Protein AF-0000000069709239 (afdb_homodimer)

pLDDT: mean 91.33, std 9.81, range [44.91, 98.12]

InterPro domains:
  IPR036388 Winged helix-like DNA-binding domain superfamily [G3DSA:1.10.10.10] (1-74)
  IPR055547 Domain of unknown function DUF7123 [PF23438] (2-72)

Structure (mmCIF, N/CA/C/O backbone):
data_AF-0000000069709239-model_v1
#
loop_
_entity.id
_entity.type
_entity.pdbx_description
1 polymer 'DUF7123 domain-containing protein'
#
loop_
_atom_site.group_PDB
_atom_site.id
_atom_site.type_symbol
_atom_site.label_atom_id
_atom_site.label_alt_id
_atom_site.label_comp_id
_atom_site.label_asym_id
_atom_site.label_entity_id
_atom_site.label_seq_id
_atom_site.pdbx_PDB_in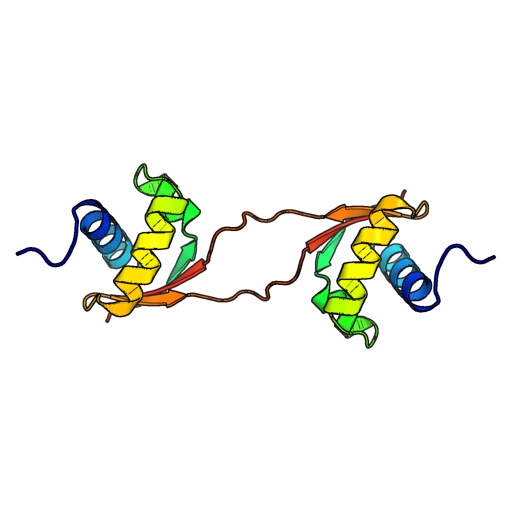s_code
_atom_site.Cartn_x
_atom_site.Cartn_y
_atom_site.Cartn_z
_atom_site.occupancy
_atom_site.B_iso_or_equiv
_atom_site.auth_seq_id
_atom_site.auth_comp_id
_atom_site.auth_asym_id
_atom_site.auth_atom_id
_atom_site.pdbx_PDB_model_num
ATOM 1 N N . MET A 1 1 ? -1.979 -36.344 -11.406 1 45.5 1 MET A N 1
ATOM 2 C CA . MET A 1 1 ? -2.635 -35.156 -11.977 1 45.5 1 MET A CA 1
ATOM 3 C C . MET A 1 1 ? -1.861 -33.906 -11.641 1 45.5 1 MET A C 1
ATOM 5 O O . MET A 1 1 ? -1.313 -33.781 -10.547 1 45.5 1 MET A O 1
ATOM 9 N N . SER A 1 2 ? -1.445 -33.062 -12.594 1 59.97 2 SER A N 1
ATOM 10 C CA . SER A 1 2 ? -0.446 -32.062 -12.289 1 59.97 2 SER A CA 1
ATOM 11 C C . SER A 1 2 ? -1.01 -30.984 -11.359 1 59.97 2 SER A C 1
ATOM 13 O O . SER A 1 2 ? -2.088 -30.438 -11.609 1 59.97 2 SER A O 1
ATOM 15 N N . GLU A 1 3 ? -0.583 -31.016 -10 1 84.5 3 GLU A N 1
ATOM 16 C CA . GLU A 1 3 ? -1.1 -30.281 -8.844 1 84.5 3 GLU A CA 1
ATOM 17 C C . GLU A 1 3 ? -1.198 -28.781 -9.141 1 84.5 3 GLU A C 1
ATOM 19 O O . GLU A 1 3 ? -1.954 -28.062 -8.484 1 84.5 3 GLU A O 1
ATOM 24 N N . TYR A 1 4 ? -0.734 -28.406 -10.398 1 93.44 4 TYR A N 1
ATOM 25 C CA . TYR A 1 4 ? -0.76 -26.984 -10.742 1 93.44 4 TYR A CA 1
ATOM 26 C C . TYR A 1 4 ? -1.476 -26.766 -12.07 1 93.44 4 TYR A C 1
ATOM 28 O O . TYR A 1 4 ? -1.341 -27.578 -13 1 93.44 4 TYR A O 1
ATOM 36 N N . THR A 1 5 ? -2.221 -25.781 -12.172 1 94.94 5 THR A N 1
ATOM 37 C CA . THR A 1 5 ? -2.746 -25.328 -13.461 1 94.94 5 THR A CA 1
ATOM 38 C C . THR A 1 5 ? -1.628 -24.781 -14.344 1 94.94 5 THR A C 1
ATOM 40 O O . THR A 1 5 ? -0.505 -24.578 -13.875 1 94.94 5 THR A O 1
ATOM 43 N N . GLU A 1 6 ? -1.945 -24.578 -15.578 1 95.44 6 GLU A N 1
ATO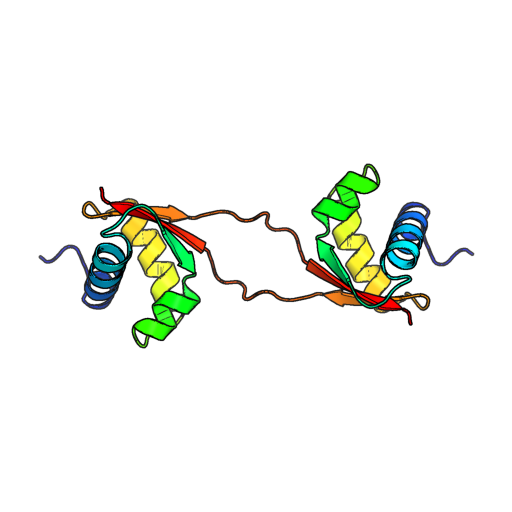M 44 C CA . GLU A 1 6 ? -0.956 -24.031 -16.5 1 95.44 6 GLU A CA 1
ATOM 45 C C . GLU A 1 6 ? -0.467 -22.672 -16.031 1 95.44 6 GLU A C 1
ATOM 47 O O . GLU A 1 6 ? 0.733 -22.391 -16.062 1 95.44 6 GLU A O 1
ATOM 52 N N . ALA A 1 7 ? -1.392 -21.797 -15.648 1 96.56 7 ALA A N 1
ATOM 53 C CA . ALA A 1 7 ? -1.03 -20.469 -15.164 1 96.56 7 ALA A CA 1
ATOM 54 C C . ALA A 1 7 ? -0.122 -20.562 -13.938 1 96.56 7 ALA A C 1
ATOM 56 O O . ALA A 1 7 ? 0.845 -19.797 -13.82 1 96.56 7 ALA A O 1
ATOM 57 N N . GLU A 1 8 ? -0.447 -21.469 -13.094 1 97.25 8 GLU A N 1
ATOM 58 C CA . GLU A 1 8 ? 0.37 -21.641 -11.898 1 97.25 8 GLU A CA 1
ATOM 59 C C . GLU A 1 8 ? 1.781 -22.094 -12.258 1 97.25 8 GLU A C 1
ATOM 61 O O . GLU A 1 8 ? 2.756 -21.656 -11.648 1 97.25 8 GLU A O 1
ATOM 66 N N . ARG A 1 9 ? 1.868 -22.906 -13.203 1 96.25 9 ARG A N 1
ATOM 67 C CA . ARG A 1 9 ? 3.178 -23.391 -13.633 1 96.25 9 ARG A CA 1
ATOM 68 C C . ARG A 1 9 ? 4.016 -22.25 -14.211 1 96.25 9 ARG A C 1
ATOM 70 O O . ARG A 1 9 ? 5.215 -22.156 -13.938 1 96.25 9 ARG A O 1
ATOM 77 N N . ARG A 1 10 ? 3.375 -21.469 -14.945 1 97 10 ARG A N 1
ATOM 78 C CA . ARG A 1 10 ? 4.074 -20.328 -15.523 1 97 10 ARG A CA 1
ATOM 79 C C . ARG A 1 10 ? 4.535 -19.359 -14.438 1 97 10 ARG A C 1
ATOM 81 O O . ARG A 1 10 ? 5.652 -18.844 -14.492 1 97 10 ARG A O 1
ATOM 88 N N . ILE A 1 11 ? 3.701 -19.172 -13.461 1 97.88 11 ILE A N 1
ATOM 89 C CA . ILE A 1 11 ? 4.055 -18.281 -12.352 1 97.88 11 ILE A CA 1
ATOM 90 C C . ILE A 1 11 ? 5.234 -18.875 -11.586 1 97.88 11 ILE A C 1
ATOM 92 O O . ILE A 1 11 ? 6.203 -18.172 -11.289 1 97.88 11 ILE A O 1
ATOM 96 N N . LEU A 1 12 ? 5.227 -20.141 -11.336 1 96.94 12 LEU A N 1
ATOM 97 C CA . LEU A 1 12 ? 6.289 -20.781 -10.578 1 96.94 12 LEU A CA 1
ATOM 98 C C . LEU A 1 12 ? 7.613 -20.719 -11.328 1 96.94 12 LEU A C 1
ATOM 100 O O . LEU A 1 12 ? 8.664 -20.469 -10.734 1 96.94 12 LEU A O 1
ATOM 104 N N . ALA A 1 13 ? 7.582 -21.031 -12.562 1 96.62 13 ALA A N 1
ATOM 105 C CA . ALA A 1 13 ? 8.797 -20.984 -13.375 1 96.62 13 ALA A CA 1
ATOM 106 C C . ALA A 1 13 ? 9.414 -19.578 -13.328 1 96.62 13 ALA A C 1
ATOM 108 O O . ALA A 1 13 ? 10.625 -19.438 -13.133 1 96.62 13 ALA A O 1
ATOM 109 N N . TYR A 1 14 ? 8.594 -18.625 -13.531 1 97.38 14 TYR A N 1
ATOM 110 C CA . TYR A 1 14 ? 9.031 -17.234 -13.469 1 97.38 14 TYR A CA 1
ATOM 111 C C . TYR A 1 14 ? 9.688 -16.938 -12.133 1 97.38 14 TYR A C 1
ATOM 113 O O . TYR A 1 14 ? 10.766 -16.344 -12.086 1 97.38 14 TYR A O 1
ATOM 121 N N . LEU A 1 15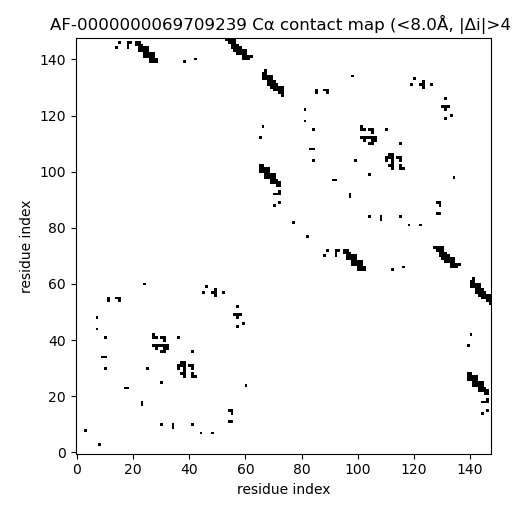 ? 9.055 -17.297 -11.023 1 97.25 15 LEU A N 1
ATOM 122 C CA . LEU A 1 15 ? 9.555 -17.016 -9.688 1 97.25 15 LEU A CA 1
ATOM 123 C C . LEU A 1 15 ? 10.867 -17.75 -9.422 1 97.25 15 LEU A C 1
ATOM 125 O O . LEU A 1 15 ? 11.812 -17.156 -8.898 1 97.25 15 LEU A O 1
ATOM 129 N N . ARG A 1 16 ? 10.906 -19 -9.805 1 95.81 16 ARG A N 1
ATOM 130 C CA . ARG A 1 16 ? 12.117 -19.797 -9.617 1 95.81 16 ARG A CA 1
ATOM 131 C C . ARG A 1 16 ? 13.312 -19.141 -10.312 1 95.81 16 ARG A C 1
ATOM 133 O O . ARG A 1 16 ? 14.383 -19 -9.719 1 95.81 16 ARG A O 1
ATOM 140 N N . ASP A 1 17 ? 13.062 -18.75 -11.523 1 94.88 17 ASP A N 1
ATOM 141 C CA . ASP A 1 17 ? 14.125 -18.109 -12.289 1 94.88 17 ASP A CA 1
ATOM 142 C C . ASP A 1 17 ? 14.539 -16.781 -11.656 1 94.88 17 ASP A C 1
ATOM 144 O O . ASP A 1 17 ? 15.719 -16.422 -11.656 1 94.88 17 ASP A O 1
ATOM 148 N N . SER A 1 18 ? 13.594 -16.047 -11.125 1 94.38 18 SER A N 1
ATOM 149 C CA . SER A 1 18 ? 13.82 -14.703 -10.594 1 94.38 18 SER A CA 1
ATOM 150 C C . SER A 1 18 ? 14.594 -14.758 -9.273 1 94.38 18 SER A C 1
ATOM 152 O O . SER A 1 18 ? 15.297 -13.805 -8.922 1 94.38 18 SER A O 1
ATOM 154 N N . VAL A 1 19 ? 14.5 -15.852 -8.594 1 95.25 19 VAL A N 1
ATOM 155 C CA . VAL A 1 19 ? 15.133 -15.883 -7.277 1 95.25 19 VAL A CA 1
ATOM 156 C C . VAL A 1 19 ? 16.312 -16.844 -7.297 1 95.25 19 VAL A C 1
ATOM 158 O O . VAL A 1 19 ? 16.734 -17.344 -6.25 1 95.25 19 VAL A O 1
ATOM 161 N N . SER A 1 20 ? 16.75 -17.156 -8.453 1 90.06 20 SER A N 1
ATOM 162 C CA . SER A 1 20 ? 17.906 -18.031 -8.578 1 90.06 20 SER A CA 1
ATOM 163 C C . SER A 1 20 ? 19.094 -17.484 -7.805 1 90.06 20 SER A C 1
ATOM 165 O O . SER A 1 20 ? 19.953 -18.234 -7.352 1 90.06 20 SER A O 1
ATOM 167 N N . GLY A 1 21 ? 19.156 -16.266 -7.535 1 87.75 21 GLY A N 1
ATOM 168 C CA . GLY A 1 21 ? 20.266 -15.625 -6.852 1 87.75 21 GLY A CA 1
ATOM 169 C C . GLY A 1 21 ? 19.953 -15.258 -5.41 1 87.75 21 GLY A C 1
ATOM 170 O O . GLY A 1 21 ? 20.766 -14.625 -4.734 1 87.75 21 GLY A O 1
ATOM 171 N N . GLY A 1 22 ? 18.766 -15.648 -4.926 1 88.06 22 GLY A N 1
ATOM 172 C CA . GLY A 1 22 ? 18.406 -15.305 -3.561 1 88.06 22 GLY A CA 1
ATOM 173 C C . GLY A 1 22 ? 16.938 -14.914 -3.412 1 88.06 22 GLY A C 1
ATOM 174 O O . GLY A 1 22 ? 16.125 -15.211 -4.281 1 88.06 22 GLY A O 1
ATOM 175 N N . GLU A 1 23 ? 16.562 -14.328 -2.326 1 90.88 23 GLU A N 1
ATOM 176 C CA . GLU A 1 23 ? 15.195 -13.922 -2.039 1 90.88 23 GLU A CA 1
ATOM 177 C C . GLU A 1 23 ? 14.797 -12.695 -2.861 1 90.88 23 GLU A C 1
ATOM 179 O O . GLU A 1 23 ? 15.664 -11.945 -3.324 1 90.88 23 GLU A O 1
ATOM 184 N N . GLY A 1 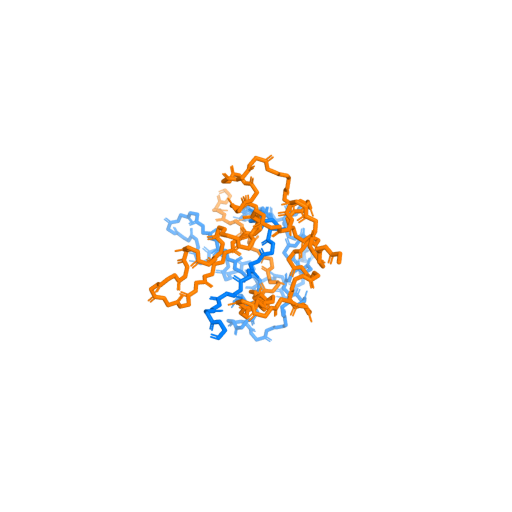24 ? 13.547 -12.594 -3.217 1 92.19 24 GLY A N 1
ATOM 185 C CA . GLY A 1 24 ? 13.016 -11.461 -3.949 1 92.19 24 GLY A CA 1
ATOM 186 C C . GLY A 1 24 ? 11.633 -11.047 -3.482 1 92.19 24 GLY A C 1
ATOM 187 O O . GLY A 1 24 ? 10.961 -11.805 -2.775 1 92.19 24 GLY A O 1
ATOM 188 N N . TYR A 1 25 ? 11.297 -9.781 -3.799 1 91.88 25 TYR A N 1
ATOM 189 C CA . TYR A 1 25 ? 9.977 -9.211 -3.537 1 91.88 25 TYR A CA 1
ATOM 190 C C . TYR A 1 25 ? 9.289 -8.805 -4.836 1 91.88 25 TYR A C 1
ATOM 192 O O . TYR A 1 25 ? 9.883 -8.109 -5.664 1 91.88 25 TYR A O 1
ATOM 200 N N . PHE A 1 26 ? 8.102 -9.391 -4.973 1 94.44 26 PHE A N 1
ATOM 201 C CA . PHE A 1 26 ? 7.418 -9.227 -6.254 1 94.44 26 PHE A CA 1
ATOM 202 C C . PHE A 1 26 ? 6.012 -8.68 -6.051 1 94.44 26 PHE A C 1
ATOM 204 O O . PHE A 1 26 ? 5.242 -9.211 -5.25 1 94.44 26 PHE A O 1
ATOM 211 N N . ARG A 1 27 ? 5.66 -7.676 -6.812 1 91.56 27 ARG A N 1
ATOM 212 C CA . ARG A 1 27 ? 4.273 -7.238 -6.879 1 91.56 27 ARG A CA 1
ATOM 213 C C . ARG A 1 27 ? 3.473 -8.094 -7.852 1 91.56 27 ARG A C 1
ATOM 215 O O . ARG A 1 27 ? 3.939 -8.391 -8.953 1 91.56 27 ARG A O 1
ATOM 222 N N . ALA A 1 28 ? 2.303 -8.5 -7.418 1 94.19 28 ALA A N 1
ATOM 223 C CA . ALA A 1 28 ? 1.462 -9.328 -8.281 1 94.19 28 ALA A CA 1
ATOM 224 C C . ALA A 1 28 ? 1.238 -8.664 -9.633 1 94.19 28 ALA A C 1
ATOM 226 O O . ALA A 1 28 ? 1.277 -9.328 -10.672 1 94.19 28 ALA A O 1
ATOM 227 N N . LYS A 1 29 ? 1.037 -7.406 -9.641 1 93.5 29 LYS A N 1
ATOM 228 C CA . LYS A 1 29 ? 0.802 -6.688 -10.891 1 93.5 29 LYS A CA 1
ATOM 229 C C . LYS A 1 29 ? 2.006 -6.797 -11.82 1 93.5 29 LYS A C 1
ATOM 231 O O . LYS A 1 29 ? 1.845 -6.934 -13.039 1 93.5 29 LYS A O 1
ATOM 236 N N . ASN A 1 30 ? 3.223 -6.766 -11.312 1 94.12 30 ASN A N 1
ATOM 237 C CA . ASN A 1 30 ? 4.418 -6.859 -12.141 1 94.12 30 ASN A CA 1
ATOM 238 C C . ASN A 1 30 ? 4.578 -8.258 -12.734 1 94.12 30 ASN A C 1
ATOM 240 O O . ASN A 1 30 ? 4.98 -8.406 -13.891 1 94.12 30 ASN A O 1
ATOM 244 N N . ILE A 1 31 ? 4.289 -9.219 -11.938 1 97 31 ILE A N 1
ATOM 245 C CA . ILE A 1 31 ? 4.309 -10.586 -12.438 1 97 31 ILE A CA 1
ATOM 246 C C . ILE A 1 31 ? 3.273 -10.742 -13.547 1 97 31 ILE A C 1
ATOM 248 O O . ILE A 1 31 ? 3.555 -11.352 -14.586 1 97 31 ILE A O 1
ATOM 252 N N . ALA A 1 32 ? 2.094 -10.211 -13.32 1 97.12 32 ALA A N 1
ATOM 253 C CA . ALA A 1 32 ? 1.019 -10.258 -14.305 1 97.12 32 ALA A CA 1
ATOM 254 C C . ALA A 1 32 ? 1.458 -9.633 -15.625 1 97.12 32 ALA A C 1
ATOM 256 O O . ALA A 1 32 ? 1.286 -10.234 -16.688 1 97.12 32 ALA A O 1
ATOM 257 N N . ASP A 1 33 ? 2.086 -8.57 -15.555 1 95.56 33 ASP A N 1
ATOM 258 C CA . ASP A 1 33 ? 2.562 -7.883 -16.75 1 95.56 33 ASP A CA 1
ATOM 259 C C . ASP A 1 33 ? 3.607 -8.719 -17.484 1 95.56 33 ASP A C 1
ATOM 261 O O . ASP A 1 33 ? 3.594 -8.797 -18.719 1 95.56 33 ASP A O 1
ATOM 265 N N . ALA A 1 34 ? 4.477 -9.305 -16.781 1 95.75 34 ALA A N 1
ATOM 266 C CA . ALA A 1 34 ? 5.551 -10.109 -17.344 1 95.75 34 ALA A CA 1
ATOM 267 C C . ALA A 1 34 ? 5 -11.344 -18.047 1 95.75 34 ALA A C 1
ATOM 269 O O . ALA A 1 34 ? 5.57 -11.82 -19.031 1 95.75 34 ALA A O 1
ATOM 270 N N . LEU A 1 35 ? 3.84 -11.781 -17.625 1 98.12 35 LEU A N 1
ATOM 271 C CA . LEU A 1 35 ? 3.367 -13.078 -18.094 1 98.12 35 LEU A CA 1
ATOM 272 C C . LEU A 1 35 ? 2.119 -12.93 -18.953 1 98.12 35 LEU A C 1
ATOM 274 O O . LEU A 1 35 ? 1.58 -13.914 -19.469 1 98.12 35 LEU A O 1
ATOM 278 N N . GLY A 1 36 ? 1.655 -11.781 -19.125 1 97.44 36 GLY A N 1
ATOM 279 C CA . GLY A 1 36 ? 0.441 -11.562 -19.891 1 97.44 36 GLY A CA 1
ATOM 280 C C . GLY A 1 36 ? -0.811 -12.039 -19.188 1 97.44 36 GLY A C 1
ATOM 281 O O . GLY A 1 36 ? -1.71 -12.609 -19.797 1 97.44 36 GLY A O 1
ATOM 282 N N . LEU A 1 37 ? -0.834 -11.875 -17.859 1 97.5 37 LEU A N 1
ATOM 283 C CA . LEU A 1 37 ? -1.981 -12.18 -17 1 97.5 37 LEU A CA 1
ATOM 284 C C . LEU A 1 37 ? -2.518 -10.914 -16.344 1 97.5 37 LEU A C 1
ATOM 286 O O . LEU A 1 37 ? -1.911 -9.844 -16.453 1 97.5 37 LEU A O 1
ATOM 290 N N . SER A 1 38 ? -3.711 -11.062 -15.75 1 96 38 SER A N 1
ATOM 291 C CA . SER A 1 38 ? -4.199 -9.945 -14.945 1 96 38 SER A CA 1
ATOM 292 C C . SER A 1 38 ? -3.652 -10.016 -13.523 1 96 38 SER A C 1
ATOM 294 O 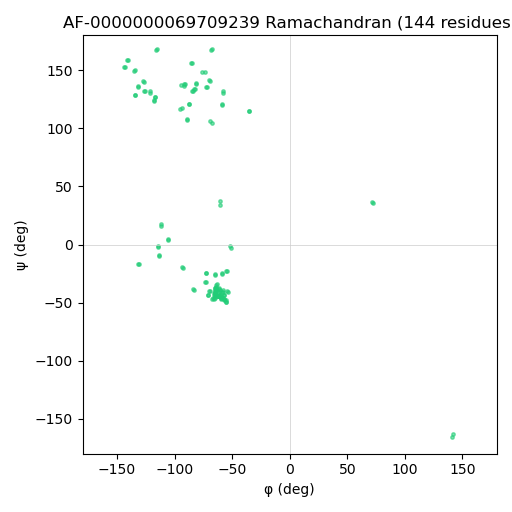O . SER A 1 38 ? -3.334 -11.094 -13.023 1 96 38 SER A O 1
ATOM 296 N N . ALA A 1 39 ? -3.594 -8.852 -12.852 1 93.38 39 ALA A N 1
ATOM 297 C CA . ALA A 1 39 ? -3.152 -8.797 -11.461 1 93.38 39 ALA A CA 1
ATOM 298 C C . ALA A 1 39 ? -4.023 -9.688 -10.578 1 93.38 39 ALA A C 1
ATOM 300 O O . ALA A 1 39 ? -3.518 -10.367 -9.68 1 93.38 39 ALA A O 1
ATOM 301 N N . LYS A 1 40 ? -5.305 -9.664 -10.844 1 94 40 LYS A N 1
ATOM 302 C CA . LYS A 1 40 ? -6.246 -10.484 -10.086 1 94 40 LYS A CA 1
ATOM 303 C C . LYS A 1 40 ? -5.934 -11.969 -10.25 1 94 40 LYS A C 1
ATOM 305 O O . LYS A 1 40 ? -5.902 -12.719 -9.266 1 94 40 LYS A O 1
ATOM 310 N N . GLN A 1 41 ? -5.664 -12.383 -11.445 1 95.88 41 GLN A N 1
ATOM 311 C CA . GLN A 1 41 ? -5.348 -13.773 -11.734 1 95.88 41 GLN A CA 1
ATOM 312 C C . GLN A 1 41 ? -4.086 -14.219 -11 1 95.88 41 GLN A C 1
ATOM 314 O O . GLN A 1 41 ? -4.035 -15.312 -10.438 1 95.88 41 GLN A O 1
ATOM 319 N N . VAL A 1 42 ? -3.068 -13.398 -11.008 1 97.38 42 VAL A N 1
ATOM 320 C CA . VAL A 1 42 ? -1.791 -13.742 -10.391 1 97.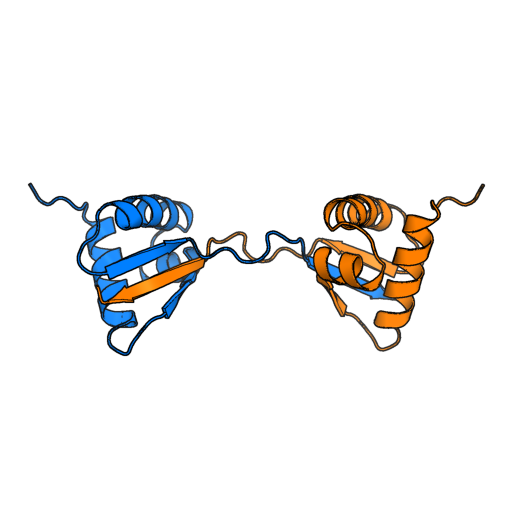38 42 VAL A CA 1
ATOM 321 C C . VAL A 1 42 ? -1.938 -13.75 -8.867 1 97.38 42 VAL A C 1
ATOM 323 O O . VAL A 1 42 ? -1.482 -14.68 -8.203 1 97.38 42 VAL A O 1
ATOM 326 N N . GLY A 1 43 ? -2.609 -12.773 -8.352 1 96.31 43 GLY A N 1
ATOM 327 C CA . GLY A 1 43 ? -2.766 -12.672 -6.91 1 96.31 43 GLY A CA 1
ATOM 328 C C . GLY A 1 43 ? -3.459 -13.875 -6.297 1 96.31 43 GLY A C 1
ATOM 329 O O . GLY A 1 43 ? -3 -14.414 -5.289 1 96.31 43 GLY A O 1
ATOM 330 N N . VAL A 1 44 ? -4.52 -14.289 -6.891 1 96.12 44 VAL A N 1
ATOM 331 C CA . VAL A 1 44 ? -5.266 -15.445 -6.402 1 96.12 44 VAL A CA 1
ATOM 332 C C . VAL A 1 44 ? -4.371 -16.688 -6.418 1 96.12 44 VAL A C 1
ATOM 334 O O . VAL A 1 44 ? -4.32 -17.438 -5.441 1 96.12 44 VAL A O 1
ATOM 337 N N . ARG A 1 45 ? -3.664 -16.828 -7.445 1 97.19 45 ARG A N 1
ATOM 338 C CA . ARG A 1 45 ? -2.846 -18.031 -7.594 1 97.19 45 ARG A CA 1
ATOM 339 C C . ARG A 1 45 ? -1.641 -17.984 -6.656 1 97.19 45 ARG A C 1
ATOM 341 O O . ARG A 1 45 ? -1.195 -19.031 -6.164 1 97.19 45 ARG A O 1
ATOM 348 N N . LEU A 1 46 ? -1.107 -16.797 -6.387 1 97.69 46 LEU A N 1
ATOM 349 C CA . LEU A 1 46 ? -0.01 -16.688 -5.434 1 97.69 46 LEU A CA 1
ATOM 350 C C . LEU A 1 46 ? -0.462 -17.094 -4.035 1 97.69 46 LEU A C 1
ATOM 352 O O . LEU A 1 46 ? 0.294 -17.734 -3.291 1 97.69 46 LEU A O 1
ATOM 356 N N . ALA A 1 47 ? -1.63 -16.734 -3.703 1 95.56 47 ALA A N 1
ATOM 357 C CA . ALA A 1 47 ? -2.172 -17.125 -2.406 1 95.56 47 ALA A CA 1
ATOM 358 C C . ALA A 1 47 ? -2.283 -18.656 -2.307 1 95.56 47 ALA A C 1
ATOM 360 O O . ALA A 1 47 ? -1.934 -19.234 -1.28 1 95.56 47 ALA A O 1
ATOM 361 N N . ASP A 1 48 ? -2.715 -19.266 -3.363 1 95.38 48 ASP A N 1
ATOM 362 C CA . ASP A 1 48 ? -2.807 -20.719 -3.416 1 95.38 48 ASP A CA 1
ATOM 363 C C . ASP A 1 48 ? -1.421 -21.359 -3.379 1 95.38 48 ASP A C 1
ATOM 365 O O . ASP A 1 48 ? -1.19 -22.312 -2.631 1 95.38 48 ASP A O 1
ATOM 369 N N . LEU A 1 49 ? -0.546 -20.844 -4.148 1 96.5 49 LEU A N 1
ATOM 370 C CA . LEU A 1 49 ? 0.802 -21.391 -4.254 1 96.5 49 LEU A CA 1
ATOM 371 C C . LEU A 1 49 ? 1.542 -21.281 -2.926 1 96.5 49 LEU A C 1
ATOM 373 O O . LEU A 1 49 ? 2.354 -22.141 -2.59 1 96.5 49 LEU A O 1
ATOM 377 N N . ALA A 1 50 ? 1.257 -20.234 -2.25 1 95.62 50 ALA A N 1
ATOM 378 C CA . ALA A 1 50 ? 1.885 -20.047 -0.946 1 95.62 50 ALA A CA 1
ATOM 379 C C . ALA A 1 50 ? 1.564 -21.203 -0.003 1 95.62 50 ALA A C 1
ATOM 381 O O . ALA A 1 50 ? 2.355 -21.516 0.888 1 95.62 50 ALA A O 1
ATOM 382 N N . GLU A 1 51 ? 0.483 -21.828 -0.295 1 93.69 51 GLU A N 1
ATOM 383 C CA . GLU A 1 51 ? 0.038 -22.891 0.594 1 93.69 51 GLU A CA 1
ATOM 384 C C . GLU A 1 51 ? 0.547 -24.25 0.122 1 93.69 51 GLU A C 1
ATOM 386 O O . GLU A 1 51 ? 0.663 -25.188 0.916 1 93.69 51 GLU A O 1
ATOM 391 N N . LYS A 1 52 ? 0.94 -24.344 -1.186 1 93.56 52 LYS A N 1
ATOM 392 C CA . LYS A 1 52 ? 1.131 -25.703 -1.679 1 93.56 52 LYS A CA 1
ATOM 393 C C . LYS A 1 52 ? 2.463 -25.844 -2.41 1 93.56 52 LYS A C 1
ATOM 395 O O . LYS A 1 52 ? 2.932 -26.953 -2.652 1 93.56 52 LYS A O 1
ATOM 400 N N . SER A 1 53 ? 2.99 -24.797 -2.754 1 92.62 53 SER A N 1
ATOM 401 C CA . SER A 1 53 ? 4.211 -24.891 -3.547 1 92.62 53 SER A CA 1
ATOM 402 C C . SER A 1 53 ? 5.371 -25.422 -2.711 1 92.62 53 SER A C 1
ATOM 404 O O . SER A 1 53 ? 5.527 -25.047 -1.547 1 92.62 53 SER A O 1
ATOM 406 N N . ASP A 1 54 ? 6.168 -26.266 -3.361 1 90.88 54 ASP A N 1
ATOM 407 C CA . ASP A 1 54 ? 7.352 -26.797 -2.695 1 90.88 54 ASP A CA 1
ATOM 408 C C . ASP A 1 54 ? 8.633 -26.297 -3.355 1 90.88 54 ASP A C 1
ATOM 410 O O . ASP A 1 54 ? 9.727 -26.5 -2.83 1 90.88 54 ASP A O 1
ATOM 414 N N . ASP A 1 55 ? 8.508 -25.719 -4.367 1 87.56 55 ASP A N 1
ATOM 415 C CA . ASP A 1 55 ? 9.656 -25.281 -5.156 1 87.56 55 ASP A CA 1
ATOM 416 C C . ASP A 1 55 ? 10.203 -23.953 -4.637 1 87.56 55 ASP A C 1
ATOM 418 O O . ASP A 1 55 ? 11.414 -23.734 -4.613 1 87.56 55 ASP A O 1
ATOM 422 N N . VAL A 1 56 ? 9.305 -23.078 -4.254 1 94.44 56 VAL A N 1
ATOM 423 C CA . VAL A 1 56 ? 9.648 -21.797 -3.674 1 94.44 56 VAL A CA 1
ATOM 424 C C . VAL A 1 56 ? 8.789 -21.531 -2.439 1 94.44 56 VAL A C 1
ATOM 426 O O . VAL A 1 56 ? 7.684 -22.062 -2.32 1 94.44 56 VAL A O 1
ATOM 429 N N . ASP A 1 57 ? 9.375 -20.781 -1.496 1 95.44 57 ASP A N 1
ATOM 430 C CA . ASP A 1 57 ? 8.602 -20.25 -0.379 1 95.44 57 ASP A CA 1
ATOM 431 C C . ASP A 1 57 ? 7.988 -18.906 -0.736 1 95.44 57 ASP A C 1
ATOM 433 O O . ASP A 1 57 ? 8.695 -17.969 -1.138 1 95.44 57 ASP A O 1
ATOM 437 N N . ILE A 1 58 ? 6.762 -18.859 -0.668 1 96.56 58 ILE A N 1
ATOM 438 C CA . ILE A 1 58 ? 6.004 -17.656 -1.016 1 96.56 58 ILE A CA 1
ATOM 439 C C . ILE A 1 58 ? 5.266 -17.141 0.216 1 96.56 58 ILE A C 1
ATOM 441 O O . ILE A 1 58 ? 4.559 -17.891 0.889 1 96.56 58 ILE A O 1
ATOM 445 N N . GLU A 1 59 ? 5.43 -15.891 0.57 1 93.88 59 GLU A N 1
ATOM 446 C CA . GLU A 1 59 ? 4.762 -15.258 1.703 1 93.88 59 GLU A CA 1
ATOM 447 C C . GLU A 1 59 ? 4.203 -13.891 1.318 1 93.88 59 GLU A C 1
ATOM 449 O O . GLU A 1 59 ? 4.898 -13.086 0.692 1 93.88 59 GLU A O 1
ATOM 454 N N . LYS A 1 60 ? 2.92 -13.688 1.617 1 92.12 60 LYS A N 1
ATOM 455 C CA . LYS A 1 60 ? 2.383 -12.336 1.458 1 92.12 60 LYS A CA 1
ATOM 456 C C . LYS A 1 60 ? 3.152 -11.336 2.314 1 92.12 60 LYS A C 1
ATOM 458 O O . LYS A 1 60 ? 3.256 -11.508 3.531 1 92.12 60 LYS A O 1
ATOM 463 N N . TRP A 1 61 ? 3.719 -10.383 1.525 1 86 61 TRP A N 1
ATOM 464 C CA . TRP A 1 61 ? 4.523 -9.398 2.24 1 86 61 TRP A CA 1
ATOM 465 C C . TRP A 1 61 ? 3.697 -8.164 2.588 1 86 61 TRP A C 1
ATOM 467 O O . TRP A 1 61 ? 2.959 -7.645 1.747 1 86 61 TRP A O 1
ATOM 477 N N . GLY A 1 62 ? 3.512 -7.855 3.838 1 71.56 62 GLY A N 1
ATOM 478 C CA . GLY A 1 62 ? 2.703 -6.73 4.281 1 71.56 62 GLY A CA 1
ATOM 479 C C . GLY A 1 62 ? 3.492 -5.441 4.406 1 71.56 62 GLY A C 1
ATOM 480 O O . GLY A 1 62 ? 4.691 -5.465 4.695 1 71.56 62 GLY A O 1
ATOM 481 N N . ARG A 1 63 ? 3.219 -4.559 3.428 1 63.12 63 ARG A N 1
ATOM 482 C CA . ARG A 1 63 ? 3.641 -3.188 3.703 1 63.12 63 ARG A CA 1
ATOM 483 C C . ARG A 1 63 ? 2.623 -2.469 4.582 1 63.12 63 ARG A C 1
ATOM 485 O O . ARG A 1 63 ? 1.444 -2.828 4.598 1 63.12 63 ARG A O 1
ATOM 492 N N . SER A 1 64 ? 3.018 -1.73 5.5 1 61.81 64 SER A N 1
ATOM 493 C CA . SER A 1 64 ? 2.035 -0.99 6.285 1 61.81 64 SER A CA 1
ATOM 494 C C . SER A 1 64 ? 0.864 -0.539 5.418 1 61.81 64 SER A C 1
ATOM 496 O O . SER A 1 64 ? 1.058 -0.111 4.277 1 61.81 64 SER A O 1
ATOM 498 N N . ARG A 1 65 ? -0.275 -1.093 5.75 1 67.5 65 ARG A N 1
ATOM 499 C CA . ARG A 1 65 ? -1.522 -0.704 5.102 1 67.5 65 ARG A CA 1
ATOM 500 C C . ARG A 1 65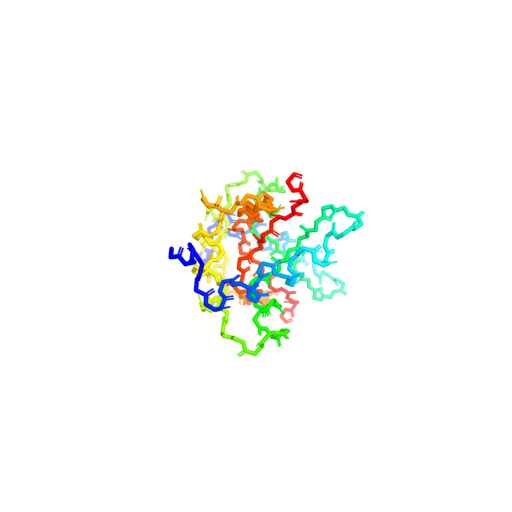 ? -1.813 0.778 5.316 1 67.5 65 ARG A C 1
ATOM 502 O O . ARG A 1 65 ? -2.854 1.138 5.871 1 67.5 65 ARG A O 1
ATOM 509 N N . SER A 1 66 ? -0.796 1.561 5.363 1 80.44 66 SER A N 1
ATOM 510 C CA . SER A 1 66 ? -1.071 2.977 5.586 1 80.44 66 SER A CA 1
ATOM 511 C C . SER A 1 66 ? -1.228 3.725 4.266 1 80.44 66 SER A C 1
ATOM 513 O O . SER A 1 66 ? -0.438 3.529 3.34 1 80.44 66 SER A O 1
ATOM 515 N N . THR A 1 67 ? -2.295 4.586 4.309 1 86.25 67 THR A N 1
ATOM 516 C CA . THR A 1 67 ? -2.586 5.379 3.121 1 86.25 67 THR A CA 1
ATOM 517 C C . THR A 1 67 ? -1.545 6.48 2.938 1 86.25 67 THR A C 1
ATOM 519 O O . THR A 1 67 ? -1.149 7.137 3.904 1 86.25 67 THR A O 1
ATOM 522 N N . THR A 1 68 ? -1.06 6.672 1.728 1 89.38 68 THR A N 1
ATOM 523 C CA . THR A 1 68 ? -0.208 7.801 1.364 1 89.38 68 THR A CA 1
ATOM 524 C C . THR A 1 68 ? -1.048 8.969 0.857 1 89.38 68 THR A C 1
ATOM 526 O O . THR A 1 68 ? -2.033 8.773 0.145 1 89.38 68 THR A O 1
ATOM 529 N N . TRP A 1 69 ? -0.62 10.141 1.331 1 94.19 69 TRP A N 1
ATOM 530 C CA . TRP A 1 69 ? -1.294 11.367 0.925 1 94.19 69 TRP A CA 1
ATOM 531 C C . TRP A 1 69 ? -0.318 12.328 0.251 1 94.19 69 TRP A C 1
ATOM 533 O O . TRP A 1 69 ? 0.816 12.484 0.707 1 94.19 69 TRP A O 1
ATOM 543 N N . ARG A 1 70 ? -0.688 12.859 -0.875 1 94.44 70 ARG A N 1
ATOM 544 C CA . ARG A 1 70 ? 0.026 13.977 -1.491 1 94.44 70 ARG A CA 1
ATOM 545 C C . ARG A 1 70 ? -0.443 15.305 -0.92 1 94.44 70 ARG A C 1
ATOM 547 O O . ARG A 1 70 ? -1.646 15.547 -0.789 1 94.44 70 ARG A O 1
ATOM 554 N N . VAL A 1 71 ? 0.534 16.125 -0.556 1 96.56 71 VAL A N 1
ATOM 555 C CA . VAL A 1 71 ? 0.215 17.422 0.019 1 96.56 71 VAL A CA 1
ATOM 556 C C . VAL A 1 71 ? 1.042 18.516 -0.668 1 96.56 71 VAL A C 1
ATOM 558 O O . VAL A 1 71 ? 2.23 18.328 -0.933 1 96.56 71 VAL A O 1
ATOM 561 N N . GLU A 1 72 ? 0.401 19.625 -0.987 1 95 72 GLU A N 1
ATOM 562 C CA . GLU A 1 72 ? 1.099 20.797 -1.51 1 95 72 GLU A CA 1
ATOM 563 C C . GLU A 1 72 ? 0.473 22.078 -0.993 1 95 72 GLU A C 1
ATOM 565 O O . GLU A 1 72 ? -0.695 22.094 -0.6 1 95 72 GLU A O 1
ATOM 570 N N . ARG A 1 73 ? 1.323 23.109 -0.931 1 90.75 73 ARG A N 1
ATOM 571 C CA . ARG A 1 73 ? 0.773 24.391 -0.51 1 90.75 73 ARG A CA 1
ATOM 572 C C . ARG A 1 73 ? -0.357 24.828 -1.434 1 90.75 73 ARG A C 1
ATOM 574 O O . ARG A 1 73 ? -0.287 24.625 -2.648 1 90.75 73 ARG A O 1
ATOM 581 N N . ALA A 1 74 ? -1.409 25.219 -0.815 1 87.19 74 ALA A N 1
ATOM 582 C CA . ALA A 1 74 ? -2.529 25.719 -1.609 1 87.19 74 ALA A CA 1
ATOM 583 C C . ALA A 1 74 ? -2.117 26.938 -2.428 1 87.19 74 ALA A C 1
ATOM 585 O O . ALA A 1 74 ? -1.21 27.688 -2.037 1 87.19 74 ALA A O 1
ATOM 586 N N . MET B 1 1 ? -16.656 29.703 14.719 1 44.91 1 MET B N 1
ATOM 587 C CA . MET B 1 1 ? -16.328 28.438 15.391 1 44.91 1 MET B CA 1
ATOM 588 C C . MET B 1 1 ? -15.211 27.703 14.648 1 44.91 1 MET B C 1
ATOM 590 O O . MET B 1 1 ? -15.156 27.734 13.414 1 44.91 1 MET B O 1
ATOM 594 N N . SER B 1 2 ? -14.102 27.344 15.266 1 59.62 2 SER B N 1
ATOM 595 C CA . SER B 1 2 ? -12.93 26.953 14.492 1 59.62 2 SER B CA 1
ATOM 596 C C . SER B 1 2 ? -13.172 25.641 13.75 1 59.62 2 SER B C 1
ATOM 598 O O . SER B 1 2 ? -13.617 24.656 14.344 1 59.62 2 SER B O 1
ATOM 600 N N . GLU B 1 3 ? -13.406 25.703 12.336 1 84.62 3 GLU B N 1
ATOM 601 C CA . GLU B 1 3 ? -13.859 24.672 11.414 1 84.62 3 GLU B CA 1
ATOM 602 C C . GLU B 1 3 ? -13.016 23.406 11.547 1 84.62 3 GLU B C 1
ATOM 604 O O . GLU B 1 3 ? -13.438 22.328 11.133 1 84.62 3 GLU B O 1
ATOM 609 N N . TYR B 1 4 ? -11.992 23.484 12.484 1 93.5 4 TYR B N 1
ATOM 610 C CA . TYR B 1 4 ? -11.117 22.328 12.656 1 93.5 4 TYR B CA 1
ATOM 611 C C . TYR B 1 4 ? -11.062 21.906 14.117 1 93.5 4 TYR B C 1
ATOM 613 O O . TYR B 1 4 ? -11.055 22.75 15.016 1 93.5 4 TYR B O 1
ATOM 621 N N . THR B 1 5 ? -11.062 20.688 14.375 1 95 5 THR B N 1
ATOM 622 C CA . THR B 1 5 ? -10.758 20.172 15.703 1 95 5 THR B CA 1
ATOM 623 C C . THR B 1 5 ? -9.297 20.406 16.062 1 95 5 THR B C 1
ATOM 625 O O . THR B 1 5 ? -8.5 20.797 15.203 1 95 5 THR B O 1
ATOM 628 N N . GLU B 1 6 ? -8.992 20.219 17.297 1 95.5 6 GLU B N 1
ATOM 629 C CA . GLU B 1 6 ? -7.613 20.391 17.734 1 95.5 6 GLU B CA 1
ATOM 630 C C . GLU B 1 6 ? -6.668 19.453 16.984 1 95.5 6 GLU B C 1
ATOM 632 O O . GLU B 1 6 ? -5.59 19.875 16.547 1 95.5 6 GLU B O 1
ATOM 637 N N . ALA B 1 7 ? -7.055 18.188 16.844 1 96.62 7 ALA B N 1
ATOM 638 C CA . ALA B 1 7 ? -6.23 17.234 16.125 1 96.62 7 ALA B CA 1
ATOM 639 C C . ALA B 1 7 ? -6.027 17.656 14.672 1 96.62 7 ALA B C 1
ATOM 641 O O . ALA B 1 7 ? -4.926 17.547 14.133 1 96.62 7 ALA B O 1
ATOM 642 N N . GLU B 1 8 ? -7.047 18.156 14.109 1 97.31 8 GLU B N 1
ATOM 643 C CA . GLU B 1 8 ? -6.953 18.609 12.734 1 97.31 8 GLU B CA 1
ATOM 644 C C . GLU B 1 8 ? -5.992 19.797 12.609 1 97.31 8 GLU B C 1
ATOM 646 O O . GLU B 1 8 ? -5.227 19.891 11.648 1 97.31 8 GLU B O 1
ATOM 651 N N . ARG B 1 9 ? -6.035 20.609 13.555 1 96.25 9 ARG B N 1
ATOM 652 C CA . ARG B 1 9 ? -5.148 21.781 13.539 1 96.25 9 ARG B CA 1
ATOM 653 C C . ARG B 1 9 ? -3.688 21.344 13.648 1 96.25 9 ARG B C 1
ATOM 655 O O . ARG B 1 9 ? -2.824 21.891 12.953 1 96.25 9 ARG B O 1
ATOM 662 N N . ARG B 1 10 ? -3.484 20.438 14.461 1 97.06 10 ARG B N 1
ATOM 663 C CA . ARG B 1 10 ? -2.127 19.938 14.617 1 97.06 10 ARG B CA 1
ATOM 664 C C . ARG B 1 10 ? -1.642 19.266 13.336 1 97.06 10 ARG B C 1
ATOM 666 O O . ARG B 1 10 ? -0.491 19.438 12.93 1 97.06 10 ARG B O 1
ATOM 673 N N . ILE B 1 11 ? -2.521 18.531 12.703 1 97.88 11 ILE B N 1
ATOM 674 C CA . ILE B 1 11 ? -2.172 17.859 11.453 1 97.88 11 ILE B CA 1
ATOM 675 C C . ILE B 1 11 ? -1.862 18.906 10.383 1 97.88 11 ILE B C 1
ATOM 677 O O . ILE B 1 11 ? -0.845 18.812 9.688 1 97.88 11 ILE B O 1
ATOM 681 N N . LEU B 1 12 ? -2.643 19.922 10.305 1 97 12 LEU B N 1
ATOM 682 C CA . LEU B 1 12 ? -2.449 20.953 9.289 1 97 12 LEU B CA 1
ATOM 683 C C . LEU B 1 12 ? -1.137 21.703 9.516 1 97 12 LEU B C 1
ATOM 685 O O . LEU B 1 12 ? -0.415 21.984 8.555 1 97 12 LEU B O 1
ATOM 689 N N . ALA B 1 13 ? -0.893 22.094 10.703 1 96.69 13 ALA B N 1
ATOM 690 C CA . ALA B 1 13 ? 0.353 22.781 11.008 1 96.69 13 ALA B CA 1
ATOM 691 C C . ALA B 1 13 ? 1.563 21.953 10.594 1 96.69 13 ALA B C 1
ATOM 693 O O . ALA B 1 13 ? 2.49 22.469 9.961 1 96.69 13 ALA B O 1
ATOM 694 N N . TYR B 1 14 ? 1.525 20.734 10.961 1 97.44 14 TYR B N 1
ATOM 695 C CA . TYR B 1 14 ? 2.584 19.797 10.594 1 97.44 14 TYR B CA 1
ATOM 696 C C . TYR B 1 14 ? 2.771 19.766 9.078 1 97.44 14 TYR B C 1
ATOM 698 O O . TYR B 1 14 ? 3.896 19.844 8.586 1 97.44 14 TYR B O 1
ATOM 706 N N . LEU B 1 15 ? 1.69 19.609 8.328 1 97.25 15 LEU B N 1
ATOM 707 C CA . LEU B 1 15 ? 1.743 19.484 6.875 1 97.25 15 LEU B CA 1
ATOM 708 C C . LEU B 1 15 ? 2.256 20.781 6.246 1 97.25 15 LEU B C 1
ATOM 710 O O . LEU B 1 15 ? 3.107 20.75 5.352 1 97.25 15 LEU B O 1
ATOM 714 N N . ARG B 1 16 ? 1.756 21.891 6.711 1 95.88 16 ARG B N 1
ATOM 715 C CA . ARG B 1 16 ? 2.186 23.188 6.188 1 95.88 16 ARG B CA 1
ATOM 716 C C . ARG B 1 16 ? 3.693 23.359 6.332 1 95.88 16 ARG B C 1
ATOM 718 O O . ARG B 1 16 ? 4.371 23.766 5.383 1 95.88 16 ARG B O 1
ATOM 725 N N . ASP B 1 17 ? 4.141 23.031 7.512 1 95.06 17 ASP B N 1
ATOM 726 C CA . ASP B 1 17 ? 5.57 23.156 7.773 1 95.06 17 ASP B CA 1
ATOM 727 C C . ASP B 1 17 ? 6.371 22.203 6.895 1 95.06 17 ASP B C 1
ATOM 729 O O . ASP B 1 17 ? 7.465 22.547 6.43 1 95.06 17 ASP B O 1
ATOM 733 N N . SER B 1 18 ? 5.863 21.031 6.652 1 94.5 18 SER B N 1
ATOM 734 C CA . SER B 1 18 ? 6.57 19.984 5.926 1 94.5 18 SER B CA 1
ATOM 735 C C . SER B 1 18 ? 6.652 20.297 4.434 1 94.5 18 SER B C 1
ATOM 737 O O . SER B 1 18 ? 7.574 19.844 3.748 1 94.5 18 SER B O 1
ATOM 739 N N . VAL B 1 19 ? 5.758 21.078 3.957 1 95.44 19 VAL B N 1
ATOM 740 C CA . VAL B 1 19 ? 5.742 21.312 2.516 1 95.44 19 VAL B CA 1
ATOM 741 C C . VAL B 1 19 ? 6.137 22.75 2.215 1 95.44 19 VAL B C 1
ATOM 743 O O . VAL B 1 19 ? 5.805 23.281 1.154 1 95.44 19 VAL B O 1
ATOM 746 N N . SER B 1 20 ? 6.707 23.375 3.172 1 90.19 20 SER B N 1
ATOM 747 C CA . SER B 1 20 ? 7.168 24.75 2.973 1 90.19 20 SER B CA 1
ATOM 748 C C . SER B 1 20 ? 8.094 24.844 1.763 1 90.19 20 SER B C 1
ATOM 750 O O . SER B 1 20 ? 8.172 25.906 1.124 1 90.19 20 SER B O 1
ATOM 752 N N . GLY B 1 21 ? 8.688 23.859 1.356 1 87.75 21 GLY B N 1
ATOM 753 C CA . GLY B 1 21 ? 9.633 23.844 0.25 1 87.75 21 GLY B CA 1
ATOM 754 C C . GLY B 1 21 ? 9.07 23.219 -1.013 1 87.75 21 GLY B C 1
ATOM 755 O O . GLY B 1 21 ? 9.781 23.062 -2.006 1 87.75 21 GLY B O 1
ATOM 756 N N . GLY B 1 22 ? 7.793 22.844 -0.982 1 87.94 22 GLY B N 1
ATOM 757 C CA . GLY B 1 22 ? 7.207 22.219 -2.158 1 87.94 22 GLY B CA 1
ATOM 758 C C . GLY B 1 22 ? 6.25 21.094 -1.823 1 87.94 22 GLY B C 1
ATOM 759 O O . GLY B 1 22 ? 5.754 21.016 -0.697 1 87.94 22 GLY B O 1
ATOM 760 N N . GLU B 1 23 ? 5.93 20.266 -2.75 1 91.06 23 GLU B N 1
ATOM 761 C CA . GLU B 1 23 ? 5.004 19.156 -2.576 1 91.06 23 GLU B CA 1
ATOM 762 C C . GLU B 1 23 ? 5.656 18 -1.806 1 91.06 23 GLU B C 1
ATOM 764 O O . GLU B 1 23 ? 6.887 17.906 -1.759 1 91.06 23 GLU B O 1
ATOM 769 N N . GLY B 1 24 ? 4.875 17.266 -1.046 1 92.5 24 GLY B N 1
ATOM 770 C CA . GLY B 1 24 ? 5.344 16.109 -0.303 1 92.5 24 GLY B CA 1
ATOM 771 C C . GLY B 1 24 ? 4.344 14.969 -0.29 1 92.5 24 GLY B C 1
ATOM 772 O O . GLY B 1 24 ? 3.172 15.164 -0.618 1 92.5 24 GLY B O 1
ATOM 773 N N . TYR B 1 25 ? 4.891 13.758 -0.022 1 92 25 TYR B N 1
ATOM 774 C CA . TYR B 1 25 ? 4.102 12.547 0.144 1 92 25 TYR B CA 1
ATOM 775 C C . TYR B 1 25 ? 4.266 11.977 1.548 1 92 25 TYR B C 1
ATOM 777 O O . TYR B 1 25 ? 5.387 11.805 2.025 1 92 25 TYR B O 1
ATOM 785 N N . PHE B 1 26 ? 3.076 11.828 2.172 1 94.44 26 PHE B N 1
ATOM 786 C CA . PHE B 1 26 ? 3.102 11.469 3.582 1 94.44 26 PHE B CA 1
ATOM 787 C C . PHE B 1 26 ? 2.252 10.227 3.838 1 94.44 26 PHE B C 1
ATOM 789 O O . PHE B 1 26 ? 1.094 10.164 3.418 1 94.44 26 PHE B O 1
ATOM 796 N N . ARG B 1 27 ? 2.797 9.281 4.562 1 91.62 27 ARG B N 1
ATOM 797 C CA . ARG B 1 27 ? 1.999 8.164 5.066 1 91.62 27 ARG B CA 1
ATOM 798 C C . ARG B 1 27 ? 1.277 8.547 6.355 1 91.62 27 ARG B C 1
ATOM 800 O O . ARG B 1 27 ? 1.869 9.164 7.246 1 91.62 27 ARG B O 1
ATOM 807 N N . ALA B 1 28 ? 0.008 8.211 6.418 1 94.25 28 ALA B N 1
ATOM 808 C CA . ALA B 1 28 ? -0.776 8.539 7.605 1 94.25 28 ALA B CA 1
ATOM 809 C C . ALA B 1 28 ? -0.102 8.016 8.867 1 94.25 28 ALA B C 1
ATOM 811 O O . ALA B 1 28 ? -0.056 8.703 9.891 1 94.25 28 ALA B O 1
ATOM 812 N N . LYS B 1 29 ? 0.422 6.855 8.812 1 93.44 29 LYS B N 1
ATOM 813 C CA . LYS B 1 29 ? 1.078 6.262 9.977 1 93.44 29 LYS B CA 1
ATOM 814 C C . LYS B 1 29 ? 2.27 7.102 10.422 1 93.44 29 LYS B C 1
ATOM 816 O O . LYS B 1 29 ? 2.508 7.262 11.625 1 93.44 29 LYS B O 1
ATOM 821 N N . ASN B 1 30 ? 3.043 7.68 9.516 1 94.25 30 ASN B N 1
ATOM 822 C CA . ASN B 1 30 ? 4.199 8.5 9.867 1 94.25 30 ASN B CA 1
ATOM 823 C C . ASN B 1 30 ? 3.779 9.812 10.516 1 94.25 30 ASN B C 1
ATOM 825 O O . ASN B 1 30 ? 4.422 10.273 11.461 1 94.25 30 ASN B O 1
ATOM 829 N N . ILE B 1 31 ? 2.75 10.367 9.984 1 97.06 31 ILE B N 1
ATOM 830 C CA . ILE B 1 31 ? 2.207 11.578 10.594 1 97.06 31 ILE B CA 1
ATOM 831 C C . ILE B 1 31 ? 1.727 11.266 12.008 1 97.06 31 ILE B C 1
ATOM 833 O O . ILE B 1 31 ? 1.985 12.031 12.938 1 97.06 31 ILE B O 1
ATOM 837 N N . ALA B 1 32 ? 1.045 10.164 12.156 1 97.25 32 ALA B N 1
ATOM 838 C CA . ALA B 1 32 ? 0.552 9.727 13.461 1 97.25 32 ALA B CA 1
ATOM 839 C C . ALA B 1 32 ? 1.696 9.586 14.461 1 97.25 32 ALA B C 1
ATOM 841 O O . ALA B 1 32 ? 1.621 10.109 15.57 1 97.25 32 ALA B O 1
ATOM 842 N N . ASP B 1 33 ? 2.719 9.039 14.062 1 95.62 33 ASP B N 1
ATOM 843 C CA . ASP B 1 33 ? 3.881 8.852 14.93 1 95.62 33 ASP B CA 1
ATOM 844 C C . ASP B 1 33 ? 4.488 10.195 15.328 1 95.62 33 ASP B C 1
ATOM 846 O O . ASP B 1 33 ? 4.875 10.391 16.484 1 95.62 33 ASP B O 1
ATOM 850 N N . ALA B 1 34 ? 4.582 11.078 14.422 1 95.75 34 ALA B N 1
ATOM 851 C CA . ALA B 1 34 ? 5.172 12.391 14.656 1 95.75 34 ALA B CA 1
ATOM 852 C C . ALA B 1 34 ? 4.336 13.203 15.641 1 95.75 34 ALA B C 1
ATOM 854 O O . ALA B 1 34 ? 4.871 14.008 16.406 1 95.75 34 ALA B O 1
ATOM 855 N N . LEU B 1 35 ? 3.07 12.883 15.703 1 98.12 35 LEU B N 1
ATOM 856 C CA . LEU B 1 35 ? 2.18 13.766 16.453 1 98.12 35 LEU B CA 1
ATOM 857 C C . LEU B 1 35 ? 1.625 13.055 17.688 1 98.12 35 LEU B C 1
ATOM 859 O O . LEU B 1 35 ? 0.864 13.641 18.453 1 98.12 35 LEU B O 1
ATOM 863 N N . GLY B 1 36 ? 1.941 11.859 17.875 1 97.44 36 GLY B N 1
ATOM 864 C CA . GLY B 1 36 ? 1.409 11.109 19 1 97.44 36 GLY B CA 1
ATOM 865 C C . GLY B 1 36 ? -0.056 10.75 18.828 1 97.44 36 GLY B C 1
ATOM 866 O O . GLY B 1 36 ? -0.826 10.812 19.797 1 97.44 36 GLY B O 1
ATOM 867 N N . LEU B 1 37 ? -0.458 10.453 17.594 1 97.56 37 LEU B N 1
ATOM 868 C CA . LEU B 1 37 ? -1.8 9.992 17.25 1 97.56 37 LEU B CA 1
ATOM 869 C C . LEU B 1 37 ? -1.763 8.578 16.688 1 97.56 37 LEU B C 1
ATOM 871 O O . LEU B 1 37 ? -0.685 8.031 16.453 1 97.56 37 LEU B O 1
ATOM 875 N N . SER B 1 38 ? -2.965 8 16.594 1 96.19 38 SER B N 1
ATOM 876 C CA . SER B 1 38 ? -3.027 6.723 15.891 1 96.19 38 SER B CA 1
ATOM 877 C C . SER B 1 38 ? -3.16 6.926 14.383 1 96.19 38 SER B C 1
ATOM 879 O O . SER B 1 38 ? -3.678 7.945 13.93 1 96.19 38 SER B O 1
ATOM 881 N N . ALA B 1 39 ? -2.74 5.91 13.602 1 93.5 39 ALA B N 1
ATOM 882 C CA . ALA B 1 39 ? -2.879 5.957 12.148 1 93.5 39 ALA B CA 1
ATOM 883 C C . ALA B 1 39 ? -4.34 6.133 11.742 1 93.5 39 ALA B C 1
ATOM 885 O O . ALA B 1 39 ? -4.641 6.879 10.812 1 93.5 39 ALA B O 1
ATOM 886 N N . LYS B 1 40 ? -5.199 5.465 12.461 1 94.19 40 LYS B N 1
ATOM 887 C CA . LYS B 1 40 ? -6.629 5.562 12.195 1 94.19 40 LYS B CA 1
ATOM 888 C C . LYS B 1 40 ? -7.133 6.988 12.398 1 94.19 40 LYS B C 1
ATOM 890 O O . LYS B 1 40 ? -7.863 7.523 11.562 1 94.19 40 LYS B O 1
ATOM 895 N N . GLN B 1 41 ? -6.703 7.598 13.453 1 96.06 41 GLN B N 1
ATOM 896 C CA . GLN B 1 41 ? -7.105 8.969 13.766 1 96.06 41 GLN B CA 1
ATOM 897 C C . GLN B 1 41 ? -6.648 9.93 12.68 1 96.06 41 GLN B C 1
ATOM 899 O O . GLN B 1 41 ? -7.398 10.828 12.273 1 96.06 41 GLN B O 1
ATOM 904 N N . VAL B 1 42 ? -5.441 9.789 12.227 1 97.44 42 VAL B N 1
ATOM 905 C CA . VAL B 1 42 ? -4.879 10.695 11.234 1 97.44 42 VAL B CA 1
ATOM 906 C C . VAL B 1 42 ? -5.539 10.453 9.875 1 97.44 42 VAL B C 1
ATOM 908 O O . VAL B 1 42 ? -5.941 11.398 9.195 1 97.44 42 VAL B O 1
ATOM 911 N N . GLY B 1 43 ? -5.707 9.227 9.523 1 96.44 43 GLY B N 1
ATOM 912 C CA . GLY B 1 43 ? -6.285 8.898 8.227 1 96.44 43 GLY B CA 1
ATOM 913 C C . GLY B 1 43 ? -7.684 9.453 8.039 1 96.44 43 GLY B C 1
ATOM 914 O O . GLY B 1 43 ? -7.988 10.039 7 1 96.44 43 GLY B O 1
ATOM 915 N N . VAL B 1 44 ? -8.5 9.297 9.016 1 96.31 44 VAL B N 1
ATOM 916 C CA . VAL B 1 44 ? -9.867 9.805 8.953 1 96.31 44 VAL B CA 1
ATOM 917 C C . VAL B 1 44 ? -9.852 11.32 8.781 1 96.31 44 VAL B C 1
ATOM 919 O O . VAL B 1 44 ? -10.57 11.867 7.938 1 96.31 44 VAL B O 1
ATOM 922 N N . ARG B 1 45 ? -9.031 11.938 9.5 1 97.25 45 ARG B N 1
ATOM 923 C CA . ARG B 1 45 ? -9.008 13.398 9.477 1 97.25 45 ARG B CA 1
ATOM 924 C C . ARG B 1 45 ? -8.398 13.914 8.172 1 97.25 45 ARG B C 1
ATOM 926 O O . ARG B 1 45 ? -8.797 14.961 7.668 1 97.25 45 ARG B O 1
ATOM 933 N N . LEU B 1 46 ? -7.441 13.172 7.602 1 97.81 46 LEU B N 1
ATOM 934 C CA . LEU B 1 46 ? -6.883 13.57 6.316 1 97.81 46 LEU B CA 1
ATOM 935 C C . LEU B 1 46 ? -7.945 13.516 5.223 1 97.81 46 LEU B C 1
ATOM 937 O O . LEU B 1 46 ? -7.973 14.367 4.328 1 97.81 46 LEU B O 1
ATOM 941 N N . ALA B 1 47 ? -8.758 12.539 5.285 1 95.88 47 ALA B N 1
ATOM 942 C CA . ALA B 1 47 ? -9.852 12.438 4.316 1 95.88 47 ALA B CA 1
ATOM 943 C C . ALA B 1 47 ? -10.789 13.633 4.43 1 95.88 47 ALA B C 1
ATOM 945 O O . ALA B 1 47 ? -11.203 14.203 3.416 1 95.88 47 ALA B O 1
ATOM 946 N N . ASP B 1 48 ? -11.07 14.039 5.629 1 95.62 48 ASP B N 1
ATOM 947 C CA . ASP B 1 48 ? -11.906 15.203 5.871 1 95.62 48 ASP B CA 1
ATOM 948 C C . ASP B 1 48 ? -11.211 16.484 5.414 1 95.62 48 ASP B C 1
ATOM 950 O O . ASP B 1 48 ? -11.82 17.328 4.742 1 95.62 48 ASP B O 1
ATOM 954 N N . LEU B 1 49 ? -10.008 16.625 5.766 1 96.69 49 LEU B N 1
ATOM 955 C CA . LEU B 1 49 ? -9.234 17.812 5.445 1 96.69 49 LEU B CA 1
ATOM 956 C C . LEU B 1 49 ? -9.078 17.969 3.936 1 96.69 49 LEU B C 1
ATOM 958 O O . LEU B 1 49 ? -9.047 19.094 3.428 1 96.69 49 LEU B O 1
ATOM 962 N N . ALA B 1 50 ? -8.984 16.875 3.289 1 95.88 50 ALA B N 1
ATOM 963 C CA . ALA B 1 50 ? -8.867 16.906 1.833 1 95.88 50 ALA B CA 1
ATOM 964 C C . ALA B 1 50 ? -10.07 17.609 1.201 1 95.88 50 ALA B C 1
ATOM 966 O O . ALA B 1 50 ? -9.953 18.203 0.131 1 95.88 50 ALA B O 1
ATOM 967 N N . GLU B 1 51 ? -11.117 17.562 1.929 1 94 51 GLU B N 1
ATOM 968 C CA . GLU B 1 51 ? -12.352 18.125 1.381 1 94 51 GLU B CA 1
ATOM 969 C C . GLU B 1 51 ? -12.523 19.578 1.79 1 94 51 GLU B C 1
ATOM 971 O O . GLU B 1 51 ? -13.219 20.344 1.112 1 94 51 GLU B O 1
ATOM 976 N N . LYS B 1 52 ? -11.828 20.016 2.877 1 93.88 52 LYS B N 1
ATOM 977 C CA . LYS B 1 52 ? -12.242 21.297 3.414 1 93.88 52 LYS B CA 1
ATOM 978 C C . LYS B 1 52 ? -11.039 22.219 3.641 1 93.88 52 LYS B C 1
ATOM 980 O O . LYS B 1 52 ? -11.203 23.422 3.826 1 93.88 52 LYS B O 1
ATOM 985 N N . SER B 1 53 ? -9.945 21.672 3.648 1 92.88 53 SER B N 1
ATOM 986 C CA . SER B 1 53 ? -8.789 22.5 3.963 1 92.88 53 SER B CA 1
ATOM 987 C C . SER B 1 53 ? -8.492 23.484 2.834 1 92.88 53 SER B C 1
ATOM 989 O O . SER B 1 53 ? -8.594 23.125 1.657 1 92.88 53 SER B O 1
ATOM 991 N N . ASP B 1 54 ? -8.094 24.688 3.248 1 91.06 54 ASP B N 1
ATOM 992 C CA . ASP B 1 54 ? -7.723 25.719 2.271 1 91.06 54 ASP B CA 1
ATOM 993 C C . ASP B 1 54 ? -6.238 26.047 2.371 1 91.06 54 ASP B C 1
ATOM 995 O O . ASP B 1 54 ? -5.699 26.766 1.518 1 91.06 54 ASP B O 1
ATOM 999 N N . ASP B 1 55 ? -5.648 25.609 3.277 1 87.69 55 ASP B N 1
ATOM 1000 C CA . ASP B 1 55 ? -4.254 25.953 3.551 1 87.69 55 ASP B CA 1
ATOM 1001 C C . ASP B 1 55 ? -3.309 25.078 2.723 1 87.69 55 ASP B C 1
ATOM 1003 O O . ASP B 1 55 ? -2.273 25.562 2.25 1 87.69 55 ASP B O 1
ATOM 1007 N N . VAL B 1 56 ? -3.674 23.828 2.59 1 94.56 56 VAL B N 1
ATOM 1008 C CA . VAL B 1 56 ? -2.92 22.875 1.784 1 94.56 56 VAL B CA 1
ATOM 1009 C C . VAL B 1 56 ? -3.877 22.062 0.918 1 94.56 56 VAL B C 1
ATOM 1011 O O . VAL B 1 56 ? -5.051 21.891 1.264 1 94.56 56 VAL B O 1
ATOM 1014 N N . ASP B 1 57 ? -3.363 21.656 -0.253 1 95.56 57 ASP B N 1
ATOM 1015 C CA . ASP B 1 57 ? -4.062 20.672 -1.071 1 95.56 57 ASP B CA 1
ATOM 1016 C C . ASP B 1 57 ? -3.67 19.25 -0.668 1 95.56 57 ASP B C 1
ATOM 1018 O O . ASP B 1 57 ? -2.486 18.906 -0.654 1 95.56 57 ASP B O 1
ATOM 1022 N N . ILE B 1 58 ? -4.598 18.516 -0.299 1 96.75 58 ILE B N 1
ATOM 1023 C CA . ILE B 1 58 ? -4.402 17.156 0.16 1 96.75 58 ILE B CA 1
ATOM 1024 C C . ILE B 1 58 ? -5.125 16.188 -0.776 1 96.75 58 ILE B C 1
ATOM 1026 O O . ILE B 1 58 ? -6.312 16.359 -1.062 1 96.75 58 ILE B O 1
ATOM 1030 N N . GLU B 1 59 ? -4.457 15.211 -1.293 1 94.25 59 GLU B N 1
ATOM 1031 C CA . GLU B 1 59 ? -5.02 14.195 -2.176 1 94.25 59 GLU B CA 1
ATOM 1032 C C . GLU B 1 59 ? -4.566 12.797 -1.765 1 94.25 59 GLU B C 1
ATOM 1034 O O . GLU B 1 59 ? -3.383 12.562 -1.516 1 94.25 59 GLU B O 1
ATOM 1039 N N . LYS B 1 60 ? -5.562 11.898 -1.605 1 92.31 60 LYS B N 1
ATOM 1040 C CA . LYS B 1 60 ? -5.184 10.5 -1.413 1 92.31 60 LYS B CA 1
ATOM 1041 C C . LYS B 1 60 ? -4.363 9.984 -2.594 1 92.31 60 LYS B C 1
ATOM 1043 O O . LYS B 1 60 ? -4.812 10.047 -3.74 1 92.31 60 LYS B O 1
ATOM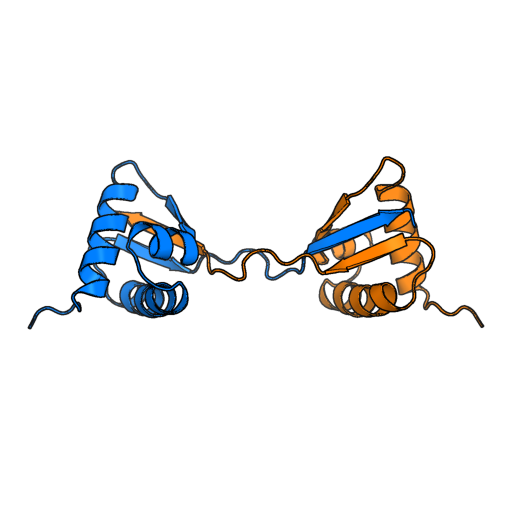 1048 N N . TRP B 1 61 ? -3.15 9.57 -2.148 1 86.31 61 TRP B N 1
ATOM 1049 C CA . TRP B 1 61 ? -2.26 9.102 -3.209 1 86.31 61 TRP B CA 1
ATOM 1050 C C . TRP B 1 61 ? -2.346 7.59 -3.367 1 86.31 61 TRP B C 1
ATOM 1052 O O . TRP B 1 61 ? -2.318 6.852 -2.379 1 86.31 61 TRP B O 1
ATOM 1062 N N . GLY B 1 62 ? -2.783 7.082 -4.492 1 71.44 62 GLY B N 1
ATOM 1063 C CA . GLY B 1 62 ? -2.949 5.66 -4.73 1 71.44 62 GLY B CA 1
ATOM 1064 C C . GLY B 1 62 ? -1.704 5 -5.297 1 71.44 62 GLY B C 1
ATOM 1065 O O . GLY B 1 62 ? -0.927 5.637 -6.008 1 71.44 62 GLY B O 1
ATOM 1066 N N . ARG B 1 63 ? -1.069 4.215 -4.414 1 63.19 63 ARG B N 1
ATOM 1067 C CA . ARG B 1 63 ? -0.117 3.271 -4.992 1 63.19 63 ARG B CA 1
ATOM 1068 C C . ARG B 1 63 ? -0.828 2.029 -5.52 1 63.19 63 ARG B C 1
ATOM 1070 O O . ARG B 1 63 ? -1.922 1.692 -5.062 1 63.19 63 ARG B O 1
ATOM 1077 N N . SER B 1 64 ? -0.469 1.549 -6.605 1 61.66 64 SER B N 1
ATOM 1078 C CA . SER B 1 64 ? -1.107 0.317 -7.059 1 61.66 64 SER B CA 1
ATOM 1079 C C . SER B 1 64 ? -1.416 -0.609 -5.887 1 61.66 64 SER B C 1
ATOM 1081 O O . SER B 1 64 ? -0.61 -0.738 -4.965 1 61.66 64 SER B O 1
ATOM 1083 N N . ARG B 1 65 ? -2.691 -0.801 -5.691 1 67.38 65 ARG B N 1
ATOM 1084 C CA . ARG B 1 65 ? -3.182 -1.729 -4.68 1 67.38 65 ARG B CA 1
ATOM 1085 C C . ARG B 1 65 ? -2.699 -3.148 -4.957 1 67.38 65 ARG B C 1
ATOM 1087 O O . ARG B 1 65 ? -3.49 -4.016 -5.336 1 67.38 65 ARG B O 1
ATOM 1094 N N . SER B 1 66 ? -1.501 -3.273 -5.414 1 79.88 66 SER B N 1
ATOM 1095 C CA . SER B 1 66 ? -1.051 -4.637 -5.676 1 79.88 66 SER B CA 1
ATOM 1096 C C . SER B 1 66 ? -0.289 -5.203 -4.48 1 79.88 66 SER B C 1
ATOM 1098 O O . SER B 1 66 ? 0.542 -4.516 -3.885 1 79.88 66 SER B O 1
ATOM 1100 N N . THR B 1 67 ? -0.664 -6.492 -4.242 1 85.94 67 THR B N 1
ATOM 1101 C CA . THR B 1 67 ? -0.029 -7.18 -3.123 1 85.94 67 THR B CA 1
ATOM 1102 C C . THR B 1 67 ? 1.425 -7.512 -3.449 1 85.94 67 THR B C 1
ATOM 1104 O O . THR B 1 67 ? 1.733 -7.949 -4.559 1 85.94 67 THR B O 1
ATOM 1107 N N . THR B 1 68 ? 2.326 -7.285 -2.518 1 89.31 68 THR B N 1
ATOM 1108 C CA . THR B 1 68 ? 3.715 -7.723 -2.605 1 89.31 68 THR B CA 1
ATOM 1109 C C . THR B 1 68 ? 3.889 -9.102 -1.967 1 89.31 68 THR B C 1
ATOM 1111 O O . THR B 1 68 ? 3.281 -9.391 -0.934 1 89.31 68 THR B O 1
ATOM 1114 N N . TRP B 1 69 ? 4.68 -9.891 -2.689 1 94.12 69 TRP B N 1
ATOM 1115 C CA . TRP B 1 69 ? 4.973 -11.234 -2.207 1 94.12 69 TRP B CA 1
ATOM 1116 C C . TRP B 1 69 ? 6.477 -11.438 -2.037 1 94.12 69 TRP B C 1
ATOM 1118 O O . TRP B 1 69 ? 7.266 -11.008 -2.885 1 94.12 69 TRP B O 1
ATOM 1128 N N . ARG B 1 70 ? 6.871 -11.938 -0.908 1 94.38 70 ARG B N 1
ATOM 1129 C CA . ARG B 1 70 ? 8.242 -12.414 -0.716 1 94.38 70 ARG B CA 1
ATOM 1130 C C . ARG B 1 70 ? 8.398 -13.844 -1.223 1 94.38 70 ARG B C 1
ATOM 1132 O O . ARG B 1 70 ? 7.57 -14.703 -0.934 1 94.38 70 ARG B O 1
ATOM 1139 N N . VAL B 1 71 ? 9.445 -14.039 -1.997 1 96.56 71 VAL B N 1
ATOM 1140 C CA . VAL B 1 71 ? 9.703 -15.359 -2.559 1 96.56 71 VAL B CA 1
ATOM 1141 C C . VAL B 1 71 ? 11.172 -15.742 -2.332 1 96.56 71 VAL B C 1
ATOM 1143 O O . VAL B 1 71 ? 12.062 -14.906 -2.492 1 96.56 71 VAL B O 1
ATOM 1146 N N . GLU B 1 72 ? 11.398 -16.969 -1.919 1 94.88 72 GLU B N 1
ATOM 1147 C CA . GLU B 1 72 ? 12.75 -17.5 -1.812 1 94.88 72 GLU B CA 1
ATOM 1148 C C . GLU B 1 72 ? 12.797 -18.984 -2.209 1 94.88 72 GLU B C 1
ATOM 1150 O O . GLU B 1 72 ? 11.773 -19.672 -2.162 1 94.88 72 GLU B O 1
ATOM 1155 N N . ARG B 1 73 ? 13.977 -19.406 -2.686 1 90.62 73 ARG B N 1
ATOM 1156 C CA . ARG B 1 73 ? 14.109 -20.812 -3.021 1 90.62 73 ARG B CA 1
ATOM 1157 C C . ARG B 1 73 ? 13.812 -21.703 -1.81 1 90.62 73 ARG B C 1
ATOM 1159 O O . ARG B 1 73 ? 14.195 -21.359 -0.687 1 90.62 73 ARG B O 1
ATOM 1166 N N . ALA B 1 74 ? 12.977 -22.656 -2.041 1 87.38 74 ALA B N 1
ATOM 1167 C CA . ALA B 1 74 ? 12.68 -23.594 -0.958 1 87.38 74 ALA B CA 1
ATOM 1168 C C . ALA B 1 74 ? 13.945 -24.297 -0.472 1 87.38 74 ALA B C 1
ATOM 1170 O O . ALA B 1 74 ? 14.898 -24.453 -1.23 1 87.38 74 ALA B O 1
#

Secondary structure (DSSP, 8-state):
--SS-HHHHHHHHHHHHHTTTS-EEEEHHHHHHHHT--HHHHHHHHHHHHHH-SSEEEEEE----PPEEEEEE-/--SS-HHHHHHHHHHHHHTTTS-EEEEHHHHHHHHT--HHHHHHHHHHHHHH-SSEEEEEE----PPEEEEEE-

Solvent-accessible surface area (backbone atoms only — not comparable to full-atom values): 8364 Å² total; per-residue (Å²): 125,78,96,53,54,72,70,51,46,54,51,48,53,52,50,53,63,71,19,69,88,38,72,42,78,44,41,26,46,58,53,9,63,76,67,77,49,49,40,69,61,40,43,57,47,50,59,52,39,42,75,65,49,74,70,41,42,46,41,85,44,83,62,81,91,50,59,35,30,35,36,30,68,91,125,79,94,54,55,70,68,51,48,53,52,48,52,53,49,55,63,70,20,69,86,40,71,42,77,42,42,26,46,59,53,8,64,77,67,76,49,49,40,68,62,39,44,57,48,49,59,51,39,42,74,66,48,74,69,42,43,47,42,85,43,82,62,82,91,50,60,34,30,35,35,28,68,90

Organism: NCBI:txid1604004

Sequence (148 aa):
MSEYTEAERRILAYLRDSVSGGEGYFRAKNIADALGLSAKQVGVRLADLAEKSDDVDIEKWGRSRSTTWRVERAMSEYTEAERRILAYLRDSVSGGEGYFRAKNIADALGLSAKQVGVRLADLAEKSDDVDIEKWGRSRSTTWRVERA

Nearest PDB structures (foldseek):
  3k2z-assembly1_A  TM=8.045E-01  e=2.014E-01  Thermotoga maritima
  3mq0-assembly1_B  TM=6.365E-01  e=7.359E-01  Agrobacterium tumefaciens
  2z99-assembly1_A-2  TM=6.846E-01  e=3.484E+00  Mycobacterium tuberculosis
  8jke-assembly1_F  TM=5.551E-01  e=9.207E+00  Streptomyces coelicolor A3(2)
  3k2z-assembly1_A  TM=8.053E-01  e=2.578E-01  Thermotoga maritima

Foldseek 3Di:
DPPDDPVLVLLLVVLCVVQVPHDDDDQLCVSCVVVVHHSVVSVVSLVVCCVPPDSDHGDDDDDPPDDDDDDDDD/DPPDDPVLVVLLVVLCVVQVPHDDDDQLCVSCVVVVHHSVVSVVSLVVCCVPPDSDHGDDDDDPPDDDDDDDDD

Radius of gyration: 20.69 Å; Cα contacts (8 Å, |Δi|>4): 212; chains: 2; bounding box: 37×64×39 Å